Protein AF-A0AAD7CBX2-F1 (afdb_monomer_lite)

Structure (mmCIF, N/CA/C/O backbone):
data_AF-A0AAD7CBX2-F1
#
_entry.id   AF-A0AAD7CBX2-F1
#
loop_
_atom_site.group_PDB
_atom_site.id
_atom_site.type_symbol
_atom_site.label_atom_id
_atom_site.label_alt_id
_atom_site.label_comp_id
_atom_site.label_asym_id
_atom_site.label_entity_id
_atom_site.label_seq_id
_atom_site.pdbx_PDB_ins_code
_atom_site.Cartn_x
_atom_site.Cartn_y
_atom_site.Cartn_z
_atom_site.occupancy
_atom_site.B_iso_or_equiv
_atom_site.auth_seq_id
_atom_site.auth_comp_id
_atom_site.auth_asym_id
_atom_site.auth_atom_id
_atom_site.pdbx_PDB_model_num
ATOM 1 N N . ALA A 1 1 ? 12.145 0.722 -20.417 1.00 68.44 1 ALA A N 1
ATOM 2 C CA . ALA A 1 1 ? 11.384 1.766 -19.711 1.00 68.44 1 ALA A CA 1
ATOM 3 C C . ALA A 1 1 ? 12.037 3.099 -20.019 1.00 68.44 1 ALA A C 1
ATOM 5 O O . ALA A 1 1 ? 13.222 3.269 -19.748 1.00 68.44 1 ALA A O 1
ATOM 6 N N . THR A 1 2 ? 11.300 3.980 -20.678 1.00 79.50 2 THR A N 1
ATOM 7 C CA . THR A 1 2 ? 11.701 5.369 -20.919 1.00 79.50 2 THR A CA 1
ATOM 8 C C . THR A 1 2 ? 11.269 6.231 -19.729 1.00 79.50 2 THR A C 1
ATOM 10 O O . THR A 1 2 ? 10.425 5.811 -18.938 1.00 79.50 2 THR A O 1
ATOM 13 N N . SER A 1 3 ? 11.834 7.428 -19.563 1.00 82.81 3 SER A N 1
ATOM 14 C CA . SER A 1 3 ? 11.429 8.356 -18.491 1.00 82.81 3 SER A CA 1
ATOM 15 C C . SER A 1 3 ? 9.920 8.643 -18.492 1.00 82.81 3 SER A C 1
ATOM 17 O O . SER A 1 3 ? 9.312 8.742 -17.429 1.00 82.81 3 SER A O 1
ATOM 19 N N . VAL A 1 4 ? 9.312 8.678 -19.681 1.00 86.44 4 VAL A N 1
ATOM 20 C CA . VAL A 1 4 ? 7.869 8.858 -19.900 1.00 86.44 4 VAL A CA 1
ATOM 21 C C . VAL A 1 4 ? 7.047 7.716 -19.289 1.00 86.44 4 VAL A C 1
ATOM 23 O O . VAL A 1 4 ? 5.992 7.963 -18.705 1.00 86.44 4 VAL A O 1
ATOM 26 N N . ASP A 1 5 ? 7.538 6.474 -19.356 1.00 87.12 5 ASP A N 1
ATOM 27 C CA . ASP A 1 5 ? 6.850 5.319 -18.758 1.00 87.12 5 ASP A CA 1
ATOM 28 C C . ASP A 1 5 ? 6.809 5.424 -17.224 1.00 87.12 5 ASP A C 1
ATOM 30 O O . ASP A 1 5 ? 5.803 5.083 -16.598 1.00 87.12 5 ASP A O 1
ATOM 34 N N . GLY A 1 6 ? 7.884 5.936 -16.612 1.00 86.00 6 GLY A N 1
ATOM 35 C CA . GLY A 1 6 ? 7.954 6.172 -15.167 1.00 86.00 6 GLY A CA 1
ATOM 36 C C . GLY A 1 6 ? 7.026 7.297 -14.703 1.00 86.00 6 GLY A C 1
ATOM 37 O O . GLY A 1 6 ? 6.337 7.157 -13.692 1.00 86.00 6 GLY A O 1
ATOM 38 N N . GLU A 1 7 ? 6.957 8.392 -15.461 1.00 88.88 7 GLU A N 1
ATOM 39 C CA . GLU A 1 7 ? 6.073 9.523 -15.162 1.00 88.88 7 GLU A CA 1
ATOM 40 C C . GLU A 1 7 ? 4.589 9.154 -15.297 1.00 88.88 7 GLU A C 1
ATOM 42 O O . GLU A 1 7 ? 3.775 9.533 -14.446 1.00 88.88 7 GLU A O 1
ATOM 47 N N . ARG A 1 8 ? 4.235 8.350 -16.310 1.00 89.50 8 ARG A N 1
ATOM 48 C CA . ARG A 1 8 ? 2.876 7.816 -16.464 1.00 89.50 8 ARG A CA 1
ATOM 49 C C . ARG A 1 8 ? 2.492 6.936 -15.275 1.00 89.50 8 ARG A C 1
ATOM 51 O O . ARG A 1 8 ? 1.462 7.184 -14.656 1.00 89.50 8 ARG A O 1
ATOM 58 N N . ALA A 1 9 ? 3.349 5.988 -14.893 1.00 87.44 9 ALA A N 1
ATOM 59 C CA . ALA A 1 9 ? 3.093 5.122 -13.742 1.00 87.44 9 ALA A CA 1
ATOM 60 C C . ALA A 1 9 ? 2.929 5.916 -12.431 1.00 87.44 9 ALA A C 1
ATOM 62 O O . ALA A 1 9 ? 2.060 5.605 -11.613 1.00 87.44 9 ALA A O 1
ATOM 63 N N . PHE A 1 10 ? 3.726 6.973 -12.236 1.00 85.56 10 PHE A N 1
ATOM 64 C CA . PHE A 1 10 ? 3.601 7.845 -11.069 1.00 85.56 10 PHE A CA 1
ATOM 65 C C . PHE A 1 10 ? 2.294 8.648 -11.077 1.00 85.56 10 PHE A C 1
ATOM 67 O O . PHE A 1 10 ? 1.634 8.767 -10.042 1.00 85.56 10 PHE A O 1
ATOM 74 N N . SER A 1 11 ? 1.907 9.178 -12.238 1.00 90.31 11 SER A N 1
ATOM 75 C CA . SER A 1 11 ? 0.669 9.944 -12.410 1.00 90.31 11 SER A CA 1
ATOM 76 C C . SER A 1 11 ? -0.568 9.085 -12.151 1.00 90.31 11 SER A C 1
ATOM 78 O O . SER A 1 11 ? -1.452 9.497 -11.396 1.00 90.31 11 SER A O 1
ATOM 80 N N . ASP A 1 12 ? -0.589 7.865 -12.688 1.00 91.38 12 ASP A N 1
ATOM 81 C CA . ASP A 1 12 ? -1.677 6.906 -12.480 1.00 91.38 12 ASP A CA 1
ATOM 82 C C . ASP A 1 12 ? -1.780 6.503 -10.999 1.00 91.38 12 ASP A C 1
ATOM 84 O O . ASP A 1 12 ? -2.866 6.516 -10.410 1.00 91.38 12 ASP A O 1
ATOM 88 N N . GLY A 1 13 ? -0.638 6.242 -10.351 1.00 87.00 13 GLY A N 1
ATOM 89 C CA . GLY A 1 13 ? -0.582 5.951 -8.917 1.00 87.00 13 GLY A CA 1
ATOM 90 C C . GLY A 1 13 ? -1.089 7.111 -8.051 1.00 87.00 13 GLY A C 1
ATOM 91 O O . GLY A 1 13 ? -1.903 6.909 -7.146 1.00 87.00 13 GLY A O 1
ATOM 92 N N . ARG A 1 14 ? -0.671 8.348 -8.351 1.00 88.50 14 ARG A N 1
ATOM 93 C CA . ARG A 1 14 ? -1.160 9.576 -7.692 1.00 88.50 14 ARG A CA 1
ATOM 94 C C . ARG A 1 14 ? -2.672 9.727 -7.833 1.00 88.50 14 ARG A C 1
ATOM 96 O O . ARG A 1 14 ? -3.340 10.028 -6.842 1.00 88.50 14 ARG A O 1
ATOM 103 N N . HIS A 1 15 ? -3.203 9.517 -9.036 1.00 91.06 15 HIS A N 1
ATOM 104 C CA . HIS A 1 15 ? -4.634 9.634 -9.309 1.00 91.06 15 HIS A CA 1
ATOM 105 C C . HIS A 1 15 ? -5.439 8.619 -8.488 1.00 91.06 15 HIS A C 1
ATOM 107 O O . HIS A 1 15 ? -6.419 8.977 -7.833 1.00 91.06 15 HIS A O 1
ATOM 113 N N . GLN A 1 16 ? -4.984 7.365 -8.451 1.00 88.44 16 GLN A N 1
ATOM 114 C CA . GLN A 1 16 ? -5.639 6.307 -7.686 1.00 88.44 16 GLN A CA 1
ATOM 115 C C . GLN A 1 16 ? -5.637 6.590 -6.174 1.00 88.44 16 GLN A C 1
ATOM 117 O O . GLN A 1 16 ? -6.638 6.353 -5.493 1.00 88.44 16 GLN A O 1
ATOM 122 N N . ILE A 1 17 ? -4.538 7.128 -5.636 1.00 85.88 17 ILE A N 1
ATOM 123 C CA . ILE A 1 17 ? -4.449 7.518 -4.222 1.00 85.88 17 ILE A CA 1
ATOM 124 C C . ILE A 1 17 ? -5.413 8.669 -3.907 1.00 85.88 17 ILE A C 1
ATOM 126 O O . ILE A 1 17 ? -6.131 8.589 -2.910 1.00 85.88 17 ILE A O 1
ATOM 130 N N . ALA A 1 18 ? -5.467 9.702 -4.752 1.00 87.06 18 ALA A N 1
ATOM 131 C CA . ALA A 1 18 ? -6.360 10.846 -4.557 1.00 87.06 18 ALA A CA 1
ATOM 132 C C . ALA A 1 18 ? -7.839 10.428 -4.573 1.00 87.06 18 ALA A C 1
ATOM 134 O O . ALA A 1 18 ? -8.601 10.820 -3.688 1.00 87.06 18 ALA A O 1
ATOM 135 N N . TRP A 1 19 ? -8.226 9.566 -5.519 1.00 86.56 19 TRP A N 1
ATOM 136 C CA . TRP A 1 19 ? -9.572 8.996 -5.575 1.00 86.56 19 TRP A CA 1
ATOM 137 C C . TRP A 1 19 ? -9.919 8.237 -4.292 1.00 86.56 19 TRP A C 1
ATOM 139 O O . TRP A 1 19 ? -10.973 8.452 -3.692 1.00 86.56 19 TRP A O 1
ATOM 149 N N . ASN A 1 20 ? -9.002 7.383 -3.830 1.00 85.19 20 ASN A N 1
ATOM 150 C CA . ASN A 1 20 ? -9.191 6.627 -2.600 1.00 85.19 20 ASN A CA 1
ATOM 151 C C . ASN A 1 20 ? -9.369 7.554 -1.390 1.00 85.19 20 ASN A C 1
ATOM 153 O O . ASN A 1 20 ? -10.287 7.334 -0.612 1.00 85.19 20 ASN A O 1
ATOM 157 N N . GLN A 1 21 ? -8.556 8.604 -1.247 1.00 86.12 21 GLN A N 1
ATOM 158 C CA . GLN A 1 21 ? -8.675 9.557 -0.136 1.00 86.12 21 GLN A CA 1
ATOM 159 C C . GLN A 1 21 ? -10.022 10.286 -0.098 1.00 86.12 21 GLN A C 1
ATOM 161 O O . GLN A 1 21 ? -10.524 10.555 0.988 1.00 86.12 21 GLN A O 1
ATOM 166 N N . GLN A 1 22 ? -10.603 10.608 -1.256 1.00 87.62 22 GLN A N 1
ATOM 167 C CA . GLN A 1 22 ? -11.886 11.316 -1.321 1.00 87.62 22 GLN A CA 1
ATOM 168 C C . GLN A 1 22 ? -13.096 10.402 -1.089 1.00 87.62 22 GLN A C 1
ATOM 170 O O . GLN A 1 22 ? -14.123 10.865 -0.604 1.00 87.62 22 GLN A O 1
ATOM 175 N N . GLN A 1 23 ? -12.982 9.114 -1.422 1.00 88.69 23 GLN A N 1
ATOM 176 C CA . GLN A 1 23 ? -14.090 8.151 -1.363 1.00 88.69 23 GLN A CA 1
ATOM 177 C C . GLN A 1 23 ? -14.130 7.325 -0.067 1.00 88.69 23 GLN A C 1
ATOM 179 O O . GLN A 1 23 ? -15.054 6.535 0.126 1.00 88.69 23 GLN A O 1
ATOM 184 N N . MET A 1 24 ? -13.140 7.453 0.825 1.00 88.81 24 MET A N 1
ATOM 185 C CA . MET A 1 24 ? -13.093 6.686 2.075 1.00 88.81 24 MET A CA 1
ATOM 186 C C . MET A 1 24 ? -12.692 7.537 3.278 1.00 88.81 24 MET A C 1
ATOM 188 O O . MET A 1 24 ? -12.048 8.573 3.150 1.00 88.81 24 MET A O 1
ATOM 192 N N . SER A 1 25 ? -13.051 7.077 4.479 1.00 89.50 25 SER A N 1
ATOM 193 C CA . SER A 1 25 ? -12.640 7.751 5.711 1.00 89.50 25 SER A CA 1
ATOM 194 C C . SER A 1 25 ? -11.117 7.719 5.881 1.00 89.50 25 SER A C 1
ATOM 196 O O . SER A 1 25 ? -10.446 6.763 5.484 1.00 89.50 25 SER A O 1
ATOM 198 N N . SER A 1 26 ? -10.561 8.741 6.537 1.00 83.75 26 SER A N 1
ATOM 199 C CA . SER A 1 26 ? -9.115 8.846 6.801 1.00 83.75 26 SER A CA 1
ATOM 200 C C . SER A 1 26 ? -8.546 7.598 7.493 1.00 83.75 26 SER A C 1
ATOM 202 O O . SER A 1 26 ? -7.454 7.129 7.165 1.00 83.75 26 SER A O 1
ATOM 204 N N . GLN A 1 27 ? -9.314 6.999 8.407 1.00 85.06 27 GLN A N 1
ATOM 205 C CA . GLN A 1 27 ? -8.913 5.781 9.109 1.00 85.06 27 GLN A CA 1
ATOM 206 C C . GLN A 1 27 ? -8.853 4.563 8.177 1.00 85.06 27 GLN A C 1
ATOM 208 O O . GLN A 1 27 ? -7.866 3.826 8.203 1.00 85.06 27 GLN A O 1
ATOM 213 N N . ALA A 1 28 ? -9.857 4.386 7.312 1.00 82.88 28 ALA A N 1
ATOM 214 C CA . ALA A 1 28 ? -9.873 3.307 6.326 1.00 82.88 28 ALA A CA 1
ATOM 215 C C . ALA A 1 28 ? -8.749 3.470 5.290 1.00 82.88 28 ALA A C 1
ATOM 217 O O . ALA A 1 28 ? -8.081 2.493 4.948 1.00 82.88 28 ALA A O 1
ATOM 218 N N . PHE A 1 29 ? -8.485 4.705 4.853 1.00 84.50 29 PHE A N 1
ATOM 219 C CA . PHE A 1 29 ? -7.390 5.015 3.937 1.00 84.50 29 PHE A CA 1
ATOM 220 C C . PHE A 1 29 ? -6.032 4.620 4.517 1.00 84.50 29 PHE A C 1
ATOM 222 O O . PHE A 1 29 ? -5.282 3.878 3.882 1.00 84.50 29 PHE A O 1
ATOM 229 N N . ARG A 1 30 ? -5.731 5.056 5.747 1.00 84.75 30 ARG A N 1
ATOM 230 C CA . ARG A 1 30 ? -4.461 4.737 6.418 1.00 84.75 30 ARG A CA 1
ATOM 231 C C . ARG A 1 30 ? -4.275 3.231 6.585 1.00 84.75 30 ARG A C 1
ATOM 233 O O . ARG A 1 30 ? -3.218 2.721 6.227 1.00 84.75 30 ARG A O 1
ATOM 240 N N . ALA A 1 31 ? -5.305 2.522 7.048 1.00 84.06 31 ALA A N 1
ATOM 241 C CA . ALA A 1 31 ? -5.252 1.069 7.200 1.00 84.06 31 ALA A CA 1
ATOM 242 C C . ALA A 1 31 ? -4.991 0.360 5.859 1.00 84.06 31 ALA A C 1
ATOM 244 O O . ALA A 1 31 ? -4.104 -0.490 5.771 1.00 84.06 31 ALA A O 1
ATOM 245 N N . LYS A 1 32 ? -5.708 0.752 4.796 1.00 84.69 32 LYS A N 1
ATOM 246 C CA . LYS A 1 32 ? -5.561 0.163 3.458 1.00 84.69 32 LYS A CA 1
ATOM 247 C C . LYS A 1 32 ? -4.174 0.412 2.864 1.00 84.69 32 LYS A C 1
ATOM 249 O O . LYS A 1 32 ? -3.606 -0.503 2.276 1.00 84.69 32 LYS A O 1
ATOM 254 N N . MET A 1 33 ? -3.614 1.610 3.042 1.00 86.31 33 MET A N 1
ATOM 255 C CA . MET A 1 33 ? -2.262 1.925 2.569 1.00 86.31 33 MET A CA 1
ATOM 256 C C . MET A 1 33 ? -1.186 1.156 3.341 1.00 86.31 33 MET A C 1
ATOM 258 O O . MET A 1 33 ? -0.286 0.602 2.715 1.00 86.31 33 MET A O 1
ATOM 262 N N . SER A 1 34 ? -1.292 1.067 4.672 1.00 84.56 34 SER A N 1
ATOM 263 C CA . SER A 1 34 ? -0.351 0.299 5.498 1.00 84.56 34 SER A CA 1
ATOM 264 C C . SER A 1 34 ? -0.344 -1.183 5.122 1.00 84.56 34 SER A C 1
ATOM 266 O O . SER A 1 34 ? 0.709 -1.714 4.777 1.00 84.56 34 SER A O 1
ATOM 268 N N . VAL A 1 35 ? -1.513 -1.832 5.091 1.00 82.94 35 VAL A N 1
ATOM 269 C CA . VAL A 1 35 ? -1.619 -3.249 4.704 1.00 82.94 35 VAL A CA 1
ATOM 270 C C . VAL A 1 35 ? -1.199 -3.455 3.246 1.00 82.94 35 VAL A C 1
ATOM 272 O O . VAL A 1 35 ? -0.425 -4.361 2.951 1.00 82.94 35 VAL A O 1
ATOM 275 N N . GLY A 1 36 ? -1.650 -2.590 2.332 1.00 82.06 36 GLY A N 1
ATOM 276 C CA . GLY A 1 36 ? -1.323 -2.684 0.908 1.00 82.06 36 GLY A CA 1
ATOM 277 C C . GLY A 1 36 ? 0.172 -2.537 0.620 1.00 82.06 36 GLY A C 1
ATOM 278 O O . GLY A 1 36 ? 0.700 -3.250 -0.228 1.00 82.06 36 GLY A O 1
ATOM 279 N N . SER A 1 37 ? 0.874 -1.675 1.363 1.00 79.12 37 SER A N 1
ATOM 280 C CA . SER A 1 37 ? 2.328 -1.511 1.229 1.00 79.12 37 SER A CA 1
ATOM 281 C C . SER A 1 37 ? 3.119 -2.754 1.635 1.00 79.12 37 SER A C 1
ATOM 283 O O . SER A 1 37 ? 4.227 -2.960 1.145 1.00 79.12 37 SER A O 1
ATOM 285 N N . TRP A 1 38 ? 2.555 -3.588 2.510 1.00 82.06 38 TRP A N 1
ATOM 286 C CA . TRP A 1 38 ? 3.203 -4.806 2.991 1.00 82.06 38 TRP A CA 1
ATOM 287 C C . TRP A 1 38 ? 2.719 -6.055 2.254 1.00 82.06 38 TRP A C 1
ATOM 289 O O . TRP A 1 38 ? 3.423 -7.053 2.272 1.00 82.06 38 TRP A O 1
ATOM 299 N N . ALA A 1 39 ? 1.589 -5.999 1.541 1.00 75.06 39 ALA A N 1
ATOM 300 C CA . ALA A 1 39 ? 0.964 -7.149 0.882 1.00 75.06 39 ALA A CA 1
ATOM 301 C C . ALA A 1 39 ? 1.890 -7.936 -0.069 1.00 75.06 39 ALA A C 1
ATOM 303 O O . ALA A 1 39 ? 1.737 -9.146 -0.194 1.00 75.06 39 ALA A O 1
ATOM 304 N N . ASN A 1 40 ? 2.856 -7.265 -0.704 1.00 72.19 40 ASN A N 1
ATOM 305 C CA . ASN A 1 40 ? 3.831 -7.886 -1.612 1.00 72.19 40 ASN A CA 1
ATOM 306 C C . ASN A 1 40 ? 5.210 -8.114 -0.972 1.00 72.19 40 ASN A C 1
ATOM 308 O O . ASN A 1 40 ? 6.150 -8.515 -1.659 1.00 72.19 40 ASN A O 1
ATOM 312 N N . ALA A 1 41 ? 5.373 -7.813 0.317 1.00 78.81 41 ALA A N 1
ATOM 313 C CA . ALA A 1 41 ? 6.638 -8.031 0.992 1.00 78.81 41 ALA A CA 1
ATOM 314 C C . ALA A 1 41 ? 6.862 -9.542 1.197 1.00 78.81 41 ALA A C 1
ATOM 316 O O . ALA A 1 41 ? 5.949 -10.240 1.637 1.00 78.81 41 ALA A O 1
ATOM 317 N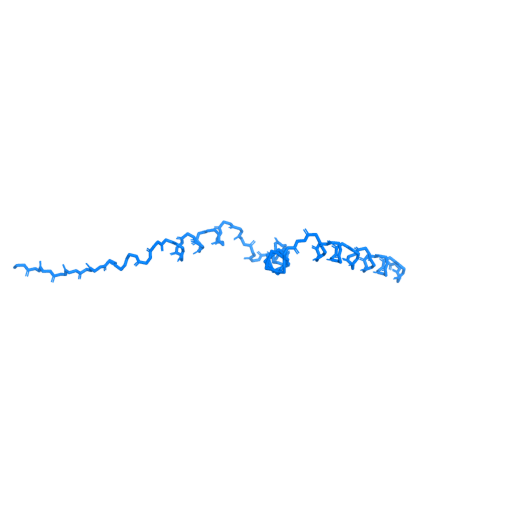 N . PRO A 1 42 ? 8.075 -10.068 0.949 1.00 78.00 42 PRO A N 1
ATOM 318 C CA . PRO A 1 42 ? 8.356 -11.507 1.024 1.00 78.00 42 PRO A CA 1
ATOM 319 C C . PRO 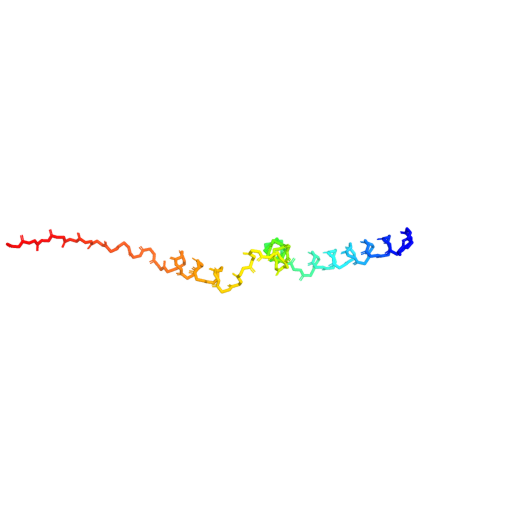A 1 42 ? 8.198 -12.099 2.435 1.00 78.00 42 PRO A C 1
ATOM 321 O O . PRO A 1 42 ? 8.112 -13.312 2.593 1.00 78.00 42 PRO A O 1
ATOM 324 N N . PHE A 1 43 ? 8.155 -11.249 3.462 1.00 75.50 43 PHE A N 1
ATOM 325 C CA . PHE A 1 43 ? 7.932 -11.621 4.860 1.00 75.50 43 PHE A CA 1
ATOM 326 C C . PHE A 1 43 ? 6.486 -11.395 5.324 1.00 75.50 43 PHE A C 1
ATOM 328 O O . PHE A 1 43 ? 6.144 -11.730 6.458 1.00 75.50 43 PHE A O 1
ATOM 335 N N . PHE A 1 44 ? 5.628 -10.810 4.485 1.00 73.44 44 PHE A N 1
ATOM 336 C CA . PHE A 1 44 ? 4.241 -10.560 4.844 1.00 73.44 44 PHE A CA 1
ATOM 337 C C . PHE A 1 44 ? 3.396 -11.797 4.552 1.00 73.44 44 PHE A C 1
ATOM 339 O O . PHE A 1 44 ? 3.034 -12.089 3.414 1.00 73.44 44 PHE A O 1
ATOM 346 N N . ASN A 1 45 ? 3.081 -12.537 5.612 1.00 78.06 45 ASN A N 1
ATOM 347 C CA . ASN A 1 45 ? 2.178 -13.674 5.552 1.00 78.06 45 ASN A CA 1
ATOM 348 C C . ASN A 1 45 ? 0.824 -13.276 6.153 1.00 78.06 45 ASN A C 1
ATOM 350 O O . ASN A 1 45 ? 0.709 -13.062 7.360 1.00 78.06 45 ASN A O 1
ATOM 354 N N . LEU A 1 46 ? -0.206 -13.203 5.304 1.00 76.62 46 LEU A N 1
ATOM 355 C CA . LEU A 1 46 ? -1.571 -12.863 5.716 1.00 76.62 46 LEU A CA 1
ATOM 356 C C . LEU A 1 46 ? -2.101 -13.792 6.814 1.00 76.62 46 LEU A C 1
ATOM 358 O O . LEU A 1 46 ? -2.758 -13.323 7.739 1.00 76.62 46 LEU A O 1
ATOM 362 N N . ASN A 1 47 ? -1.778 -15.086 6.757 1.00 79.81 47 ASN A N 1
ATOM 363 C CA . ASN A 1 47 ? -2.215 -16.039 7.774 1.00 79.81 47 ASN A CA 1
ATOM 364 C C . ASN A 1 47 ? -1.534 -15.756 9.116 1.00 79.81 47 ASN A C 1
ATOM 366 O O . ASN A 1 47 ? -2.202 -15.769 10.143 1.00 79.81 47 ASN A O 1
ATOM 370 N N . ALA A 1 48 ? -0.240 -15.420 9.111 1.00 77.69 48 ALA A N 1
ATOM 371 C CA . ALA A 1 48 ? 0.471 -15.040 10.332 1.00 77.69 48 ALA A CA 1
ATOM 372 C C . ALA A 1 48 ? -0.114 -13.760 10.953 1.00 77.69 48 ALA A C 1
ATOM 374 O O . ALA A 1 48 ? -0.336 -13.713 12.158 1.00 77.69 48 ALA A O 1
ATOM 375 N N . ALA A 1 49 ? -0.444 -12.756 10.134 1.00 73.88 49 ALA A N 1
ATOM 376 C CA . ALA A 1 49 ? -1.080 -11.526 10.607 1.00 73.88 49 ALA A CA 1
ATOM 377 C C . ALA A 1 49 ? -2.472 -11.782 11.214 1.00 73.88 49 ALA A C 1
ATOM 379 O O . ALA A 1 49 ? -2.812 -11.209 12.249 1.00 73.88 49 ALA A O 1
ATOM 380 N N . VAL A 1 50 ? -3.268 -12.667 10.604 1.00 81.56 50 VAL A N 1
ATOM 381 C CA . VAL A 1 50 ? -4.577 -13.072 11.138 1.00 81.56 50 VAL A CA 1
ATOM 382 C C . VAL A 1 50 ? -4.429 -13.819 12.466 1.00 81.56 50 VAL A C 1
ATOM 384 O O . VAL A 1 50 ? -5.198 -13.554 13.385 1.00 81.56 50 VAL A O 1
ATOM 387 N N . GLU A 1 51 ? -3.445 -14.709 12.604 1.00 81.19 51 GLU A N 1
ATOM 388 C CA . GLU A 1 51 ? -3.175 -15.410 13.869 1.00 81.19 51 GLU A CA 1
ATOM 389 C C . GLU A 1 51 ? -2.696 -14.454 14.975 1.00 81.19 51 GLU A C 1
ATOM 391 O O . GLU A 1 51 ? -3.172 -14.540 16.111 1.00 81.19 51 GLU A O 1
ATOM 396 N N . SER A 1 52 ? -1.840 -13.479 14.655 1.00 77.38 52 SER A N 1
ATOM 397 C CA . SER A 1 52 ? -1.452 -12.425 15.603 1.00 77.38 52 SER A CA 1
ATOM 398 C C . SER A 1 52 ? -2.656 -11.594 16.048 1.00 77.38 52 SER A C 1
ATOM 400 O O . SER A 1 52 ? -2.841 -11.379 17.243 1.00 77.38 52 SER A O 1
ATOM 402 N N . LEU A 1 53 ? -3.529 -11.200 15.116 1.00 77.50 53 LEU A N 1
ATOM 403 C CA . LEU A 1 53 ? -4.756 -10.470 15.445 1.00 77.50 53 LEU A CA 1
ATOM 404 C C . LEU A 1 53 ? -5.716 -11.311 16.287 1.00 77.50 53 LEU A C 1
ATOM 406 O O . LEU A 1 53 ? -6.283 -10.794 17.239 1.00 77.50 53 LEU A O 1
ATOM 410 N N . LYS A 1 54 ? -5.893 -12.605 16.000 1.00 76.50 54 LYS A N 1
ATOM 411 C CA . LYS A 1 54 ? -6.703 -13.488 16.856 1.00 76.50 54 LYS A CA 1
ATOM 412 C C . LYS A 1 54 ? -6.131 -13.585 18.266 1.00 76.50 54 LYS A C 1
ATOM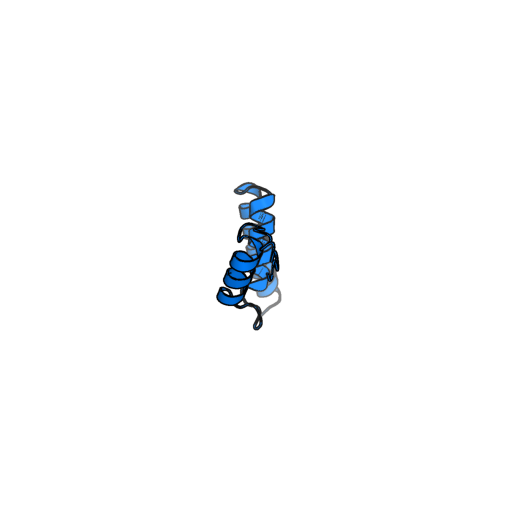 414 O O . LYS A 1 54 ? -6.902 -13.595 19.217 1.00 76.50 54 LYS A O 1
ATOM 419 N N . THR A 1 55 ? -4.807 -13.638 18.393 1.00 77.00 55 THR A N 1
ATOM 420 C CA . THR A 1 55 ? -4.119 -13.703 19.688 1.00 77.00 55 THR A CA 1
ATOM 421 C C . THR A 1 55 ? -4.297 -12.407 20.483 1.00 77.00 55 THR A C 1
ATOM 423 O O . THR A 1 55 ? -4.558 -12.469 21.679 1.00 77.00 55 THR A O 1
ATOM 426 N N . GLU A 1 56 ? -4.208 -11.242 19.833 1.00 71.19 56 GLU A N 1
ATOM 427 C CA . GLU A 1 56 ? -4.333 -9.939 20.506 1.00 71.19 56 GLU A CA 1
ATOM 428 C C . GLU A 1 56 ? -5.780 -9.459 20.710 1.00 71.19 56 GLU A C 1
ATOM 430 O O . GLU A 1 56 ? -6.060 -8.753 21.676 1.00 71.19 56 GLU A O 1
ATOM 435 N N . ILE A 1 57 ? -6.706 -9.822 19.816 1.00 63.97 57 ILE A N 1
ATOM 436 C CA . ILE A 1 57 ? -8.129 -9.436 19.882 1.00 63.97 57 ILE A CA 1
ATOM 437 C C . ILE A 1 57 ? -8.941 -10.441 20.706 1.00 63.97 57 ILE A C 1
ATOM 439 O O . ILE A 1 57 ? -10.044 -10.112 21.156 1.00 63.97 57 ILE A O 1
ATOM 443 N N . ALA A 1 58 ? -8.427 -11.659 20.933 1.00 61.81 58 ALA A N 1
ATOM 444 C CA . ALA A 1 58 ? -9.006 -12.548 21.931 1.00 61.81 58 ALA A CA 1
ATOM 445 C C . ALA A 1 58 ? -9.171 -11.746 23.233 1.00 61.81 58 ALA A C 1
ATOM 447 O O . ALA A 1 58 ? -8.228 -11.058 23.633 1.00 61.81 58 ALA A O 1
ATOM 448 N N . PRO A 1 59 ? -10.362 -11.767 23.869 1.00 54.88 59 PRO A N 1
ATOM 449 C CA . PRO A 1 59 ? -10.597 -10.966 25.059 1.00 54.88 59 PRO A CA 1
ATOM 450 C C . PRO A 1 59 ? -9.454 -11.239 26.025 1.00 54.88 59 PRO A C 1
ATOM 452 O O . PRO A 1 59 ? -9.110 -12.409 26.203 1.00 54.88 59 PRO A O 1
ATOM 455 N N . LEU A 1 60 ? -8.887 -10.184 26.619 1.00 56.41 60 LEU A N 1
ATOM 456 C CA . LEU A 1 60 ? -7.904 -10.234 27.706 1.00 56.41 60 LEU A CA 1
ATOM 457 C C . LEU A 1 60 ? -8.515 -10.937 28.928 1.00 56.41 60 LEU A C 1
ATOM 459 O O . LEU A 1 60 ? -8.695 -10.356 29.996 1.00 56.41 60 LEU A O 1
ATOM 463 N N . ARG A 1 61 ? -8.910 -12.197 28.776 1.00 53.06 61 ARG A N 1
ATOM 464 C CA . ARG A 1 61 ? -9.337 -13.058 29.849 1.00 53.06 61 ARG A CA 1
ATOM 465 C C . ARG A 1 61 ? -8.030 -13.479 30.481 1.00 53.06 61 ARG A C 1
ATOM 467 O O . ARG A 1 61 ? -7.423 -14.469 30.086 1.00 53.06 61 ARG A O 1
ATOM 474 N N . THR A 1 62 ? -7.568 -12.646 31.408 1.00 53.81 62 THR A N 1
ATOM 475 C CA . THR A 1 62 ? -6.518 -13.005 32.346 1.00 53.81 62 THR A CA 1
ATOM 476 C C . THR A 1 62 ? -6.927 -14.353 32.921 1.00 53.81 62 THR A C 1
ATOM 478 O O . THR A 1 62 ? -7.912 -14.469 33.657 1.00 53.81 62 THR A O 1
ATOM 481 N N . SER A 1 63 ? -6.249 -15.416 32.499 1.00 53.78 63 SER A N 1
ATOM 482 C CA . SER A 1 63 ? -6.363 -16.693 33.174 1.00 53.78 63 SER A CA 1
ATOM 483 C C . SER A 1 63 ? -5.723 -16.472 34.535 1.00 53.78 63 SER A C 1
ATOM 485 O O . SER A 1 63 ? -4.507 -16.570 34.682 1.00 53.78 63 SER A O 1
ATOM 487 N N . ASN A 1 64 ? -6.537 -16.085 35.515 1.00 50.72 64 ASN A N 1
ATOM 488 C CA . ASN A 1 64 ? -6.145 -16.110 36.910 1.00 50.72 64 ASN A CA 1
ATOM 489 C C . ASN A 1 64 ? -5.902 -17.583 37.241 1.00 50.72 64 ASN A C 1
ATOM 491 O O . ASN A 1 64 ? -6.835 -18.324 37.550 1.00 50.72 64 ASN A O 1
ATOM 495 N N . SER A 1 65 ? -4.656 -18.0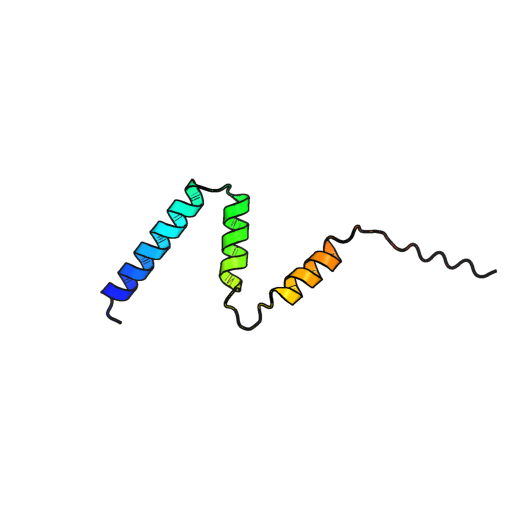32 37.110 1.00 53.50 65 SER A N 1
ATOM 496 C CA . SER A 1 65 ? -4.206 -19.301 37.659 1.00 53.50 65 SER A CA 1
ATOM 497 C C . SER A 1 65 ? -4.146 -19.145 39.177 1.00 53.50 65 SER A C 1
ATOM 499 O O . SER A 1 65 ? -3.091 -18.892 39.754 1.00 53.50 65 SER A O 1
ATOM 501 N N . THR A 1 66 ? -5.307 -19.238 39.823 1.00 48.75 66 THR A N 1
ATOM 502 C CA . THR A 1 66 ? -5.410 -19.477 41.260 1.00 48.75 66 THR A CA 1
ATOM 503 C C . THR A 1 66 ? -4.946 -20.908 41.507 1.00 48.75 66 THR A C 1
ATOM 505 O O . THR A 1 66 ? -5.724 -21.854 41.445 1.00 48.75 66 THR A O 1
ATOM 508 N N . THR A 1 67 ? -3.651 -21.076 41.752 1.00 53.22 67 THR A N 1
ATOM 509 C CA . 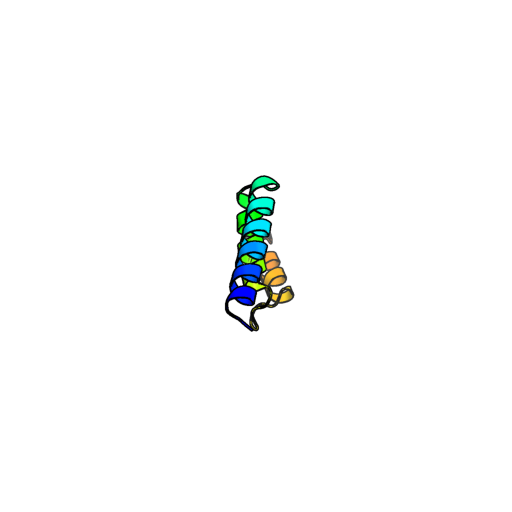THR A 1 67 ? -3.123 -22.240 42.464 1.00 53.22 67 THR A CA 1
ATOM 510 C C . THR A 1 67 ? -3.612 -22.169 43.908 1.00 53.22 67 THR A C 1
ATOM 512 O O . THR A 1 67 ? -2.991 -21.518 44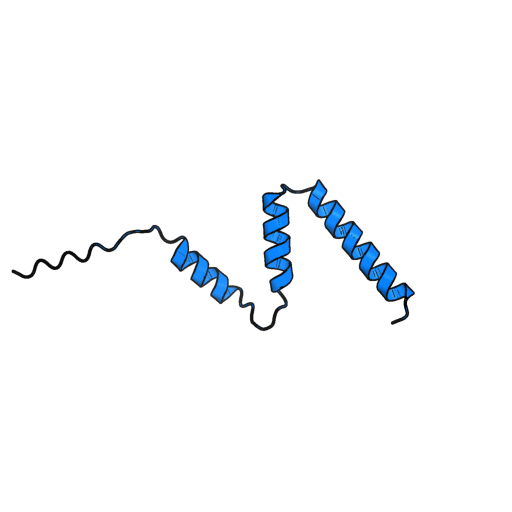.744 1.00 53.22 67 THR A O 1
ATOM 515 N N . ALA A 1 68 ? -4.745 -22.808 44.187 1.00 45.97 68 ALA A N 1
ATOM 516 C CA . ALA A 1 68 ? -5.074 -23.304 45.516 1.00 45.97 68 ALA A CA 1
ATOM 517 C C . ALA A 1 68 ? -4.843 -24.819 45.473 1.00 45.97 68 ALA A C 1
ATOM 519 O O . ALA A 1 68 ? -5.676 -25.570 44.974 1.00 45.97 68 ALA A O 1
ATOM 520 N N . VAL A 1 69 ? -3.642 -25.226 45.880 1.00 54.81 69 VAL A N 1
ATOM 521 C CA . VAL A 1 69 ? -3.331 -26.609 46.240 1.00 54.81 69 VAL A CA 1
ATOM 522 C C . VAL A 1 69 ? -3.703 -26.724 47.716 1.00 54.81 69 VAL A C 1
ATOM 524 O O . VAL A 1 69 ? -3.139 -25.992 48.530 1.00 54.81 69 VAL A O 1
ATOM 527 N N . GLU A 1 70 ? -4.715 -27.545 48.006 1.00 40.44 70 GLU A N 1
ATOM 528 C CA . GLU A 1 70 ? -4.969 -28.116 49.339 1.00 40.44 70 GLU A CA 1
ATOM 529 C C . GLU A 1 70 ? -3.802 -29.002 49.788 1.00 40.44 70 GLU A C 1
ATOM 531 O O . GLU A 1 70 ? -3.241 -29.723 48.928 1.00 40.44 70 GLU A O 1
#

Radius of gyration: 21.47 Å; chains: 1; bounding box: 26×39×70 Å

Organism: NCBI:txid1738132

Foldseek 3Di:
DDPVVVVVVVVVVVVVLVVDPVVDDPVVSVVCCVCVVCVPPPPDDPVVVVVVCCVVVVPPPPPPPPPPDD

pLDDT: mean 76.82, std 13.03, range [40.44, 91.38]

Sequence (70 aa):
ATSVDGERAFSDGRHQIAWNQQQMSSQAFRAKMSVGSWANAPFFNLNAAVESLKTEIAPLRTSNSTTAVE

Secondary structure (DSSP, 8-state):
--HHHHHHHHHHHHHHHHHHHHHS-HHHHHHHHHHHHHTT-TT--HHHHHHHHHHHHS------------